Protein AF-A0A0N1LBP4-F1 (afdb_monomer_lite)

Foldseek 3Di:
DDDDDDDDDDDPPDPPPPVPPPPPDDPVLDFDAADPVDQQFDADPVRTFDADSVQATHGDPPHDLVNDDCSHCVPSDPDPDPDPPDDDDDDDDDDDD

pLDDT: mean 78.54, std 17.53, range [40.69, 96.81]

Structure (mmCIF, N/CA/C/O backbone):
data_AF-A0A0N1LBP4-F1
#
_entry.id   AF-A0A0N1LBP4-F1
#
loop_
_atom_site.group_PDB
_atom_site.id
_atom_site.type_symbol
_atom_site.label_atom_id
_atom_site.label_alt_id
_atom_site.label_comp_id
_atom_site.label_asym_id
_atom_site.label_entity_id
_atom_site.label_seq_id
_atom_site.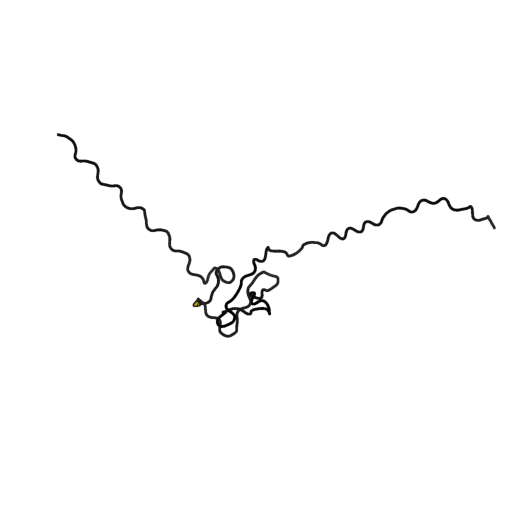pdbx_PDB_ins_code
_atom_site.Cartn_x
_atom_site.Cartn_y
_atom_site.Cartn_z
_atom_site.occupancy
_atom_site.B_iso_or_equiv
_atom_site.auth_seq_id
_atom_site.auth_comp_id
_atom_site.auth_asym_id
_atom_site.auth_atom_id
_atom_site.pdbx_PDB_model_num
ATOM 1 N N . MET A 1 1 ? 6.405 51.545 59.075 1.00 44.19 1 MET A N 1
ATOM 2 C CA . MET A 1 1 ? 5.151 51.644 58.299 1.00 44.19 1 MET A CA 1
ATOM 3 C C . MET A 1 1 ? 5.300 52.768 57.281 1.00 44.19 1 MET A C 1
ATOM 5 O O . MET A 1 1 ? 5.316 53.924 57.680 1.00 44.19 1 MET A O 1
ATOM 9 N N . LYS A 1 2 ? 5.531 52.455 56.000 1.00 40.69 2 LYS A N 1
ATOM 10 C CA . LYS A 1 2 ? 5.586 53.453 54.919 1.00 40.69 2 LYS A CA 1
ATOM 11 C C . LYS A 1 2 ? 4.578 53.041 53.851 1.00 40.69 2 LYS A C 1
ATOM 13 O O . LYS A 1 2 ? 4.516 51.877 53.475 1.00 40.69 2 LYS A O 1
ATOM 18 N N . LYS A 1 3 ? 3.706 53.993 53.543 1.00 45.69 3 LYS A N 1
ATOM 19 C CA . LYS A 1 3 ? 2.378 53.831 52.956 1.00 45.69 3 LYS A CA 1
ATOM 20 C C . LYS A 1 3 ? 2.474 53.437 51.482 1.00 45.69 3 LYS A C 1
ATOM 22 O O . LYS A 1 3 ? 3.323 53.942 50.758 1.00 45.69 3 LYS A O 1
ATOM 27 N N . VAL A 1 4 ? 1.578 52.539 51.086 1.00 57.59 4 VAL A N 1
ATOM 28 C CA . VAL A 1 4 ? 1.371 52.043 49.724 1.00 57.59 4 VAL A CA 1
ATOM 29 C C . VA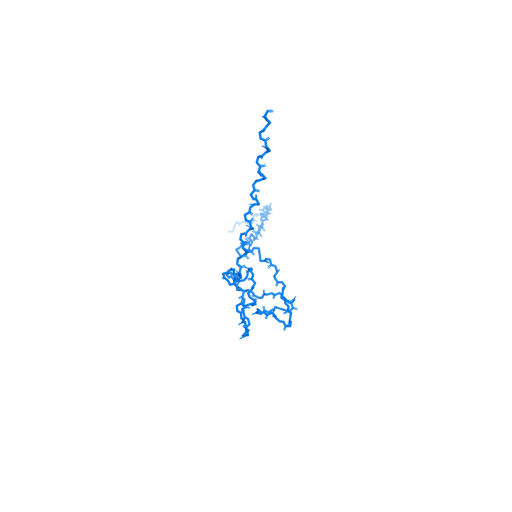L A 1 4 ? 0.959 53.213 48.825 1.00 57.59 4 VAL A C 1
ATOM 31 O O . VAL A 1 4 ? -0.108 53.798 49.020 1.00 57.59 4 VAL A O 1
ATOM 34 N N . THR A 1 5 ? 1.813 53.573 47.865 1.00 51.38 5 THR A N 1
ATOM 35 C CA . THR A 1 5 ? 1.494 54.574 46.840 1.00 51.38 5 THR A CA 1
ATOM 36 C C . THR A 1 5 ? 0.798 53.899 45.665 1.00 51.38 5 THR A C 1
ATOM 38 O O . THR A 1 5 ? 1.146 52.800 45.243 1.00 51.38 5 THR A O 1
ATOM 41 N N . LYS A 1 6 ? -0.240 54.587 45.205 1.00 44.19 6 LYS A N 1
ATOM 42 C CA . LYS A 1 6 ? -1.275 54.182 44.262 1.00 44.19 6 LYS A CA 1
ATOM 43 C C . LYS A 1 6 ? -0.725 53.745 42.903 1.00 44.19 6 LYS A C 1
ATOM 45 O O . LYS A 1 6 ? 0.229 54.313 42.381 1.00 44.19 6 LYS A O 1
ATOM 50 N N . ALA A 1 7 ? -1.428 52.761 4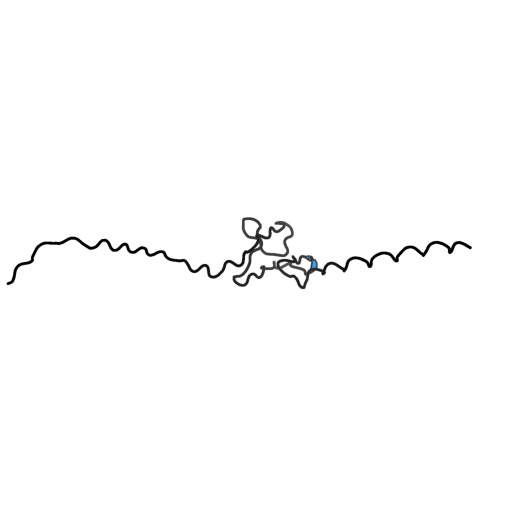2.353 1.00 52.09 7 ALA A N 1
ATOM 51 C CA . ALA A 1 7 ? -1.313 52.205 41.018 1.00 52.09 7 ALA A CA 1
ATOM 52 C C . ALA A 1 7 ? -1.030 53.247 39.921 1.00 52.09 7 ALA A C 1
ATOM 54 O O . ALA A 1 7 ? -1.800 54.183 39.721 1.00 52.09 7 ALA A O 1
ATOM 55 N N . SER A 1 8 ? 0.026 53.003 39.148 1.00 44.94 8 SER A N 1
ATOM 56 C CA . SER A 1 8 ? 0.107 53.397 37.741 1.00 44.94 8 SER A CA 1
ATOM 57 C C . SER A 1 8 ? 0.254 52.130 36.911 1.00 44.94 8 SER A C 1
ATOM 59 O O .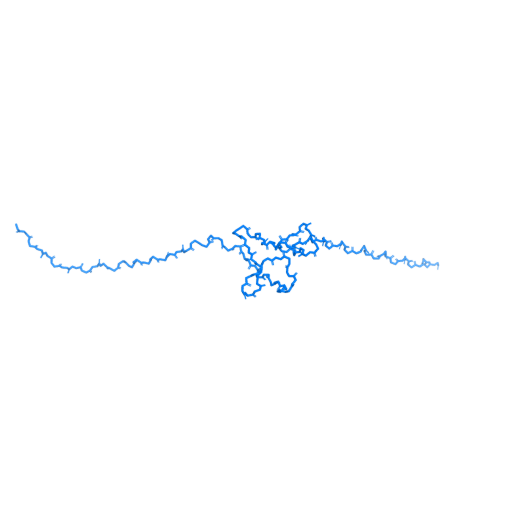 SER A 1 8 ? 1.339 51.623 36.661 1.00 44.94 8 SER A O 1
ATOM 61 N N . LEU A 1 9 ? -0.913 51.558 36.630 1.00 53.66 9 LEU A N 1
ATOM 62 C CA . LEU A 1 9 ? -1.346 51.064 35.329 1.00 53.66 9 LEU A CA 1
ATOM 63 C C . LEU A 1 9 ? -0.279 51.075 34.210 1.00 53.66 9 LEU A C 1
ATOM 65 O O . LEU A 1 9 ? -0.272 52.001 33.414 1.00 53.66 9 LEU A O 1
ATOM 69 N N . VAL A 1 10 ? 0.538 50.025 34.093 1.00 56.28 10 VAL A N 1
ATOM 70 C CA . VAL A 1 10 ? 1.038 49.515 32.799 1.00 56.28 10 VAL A CA 1
ATOM 71 C C . VAL A 1 10 ? 1.339 48.023 32.965 1.00 56.28 10 VAL A C 1
ATOM 73 O O . VAL A 1 10 ? 2.461 47.643 33.262 1.00 56.28 10 VAL A O 1
ATOM 76 N N . LEU A 1 11 ? 0.344 47.152 32.799 1.00 55.66 11 LEU A N 1
ATOM 77 C CA . LEU A 1 11 ? 0.597 45.727 32.551 1.00 55.66 11 LEU A CA 1
ATOM 78 C C . LEU A 1 11 ? -0.335 45.251 31.429 1.00 55.66 11 LEU A C 1
ATOM 80 O O . LEU A 1 11 ? -1.235 44.442 31.616 1.00 55.66 11 LEU A O 1
ATOM 84 N N . ALA A 1 12 ? -0.129 45.828 30.248 1.00 56.66 12 ALA A N 1
ATOM 85 C CA . ALA A 1 12 ? -0.659 45.328 28.987 1.00 56.66 12 ALA A CA 1
ATOM 86 C C . ALA A 1 12 ? 0.525 44.867 28.128 1.00 56.66 12 ALA A C 1
ATOM 88 O O . ALA A 1 12 ? 0.855 45.476 27.117 1.00 56.66 12 ALA A O 1
ATOM 89 N N . SER A 1 13 ? 1.189 43.800 28.569 1.00 60.41 13 SER A N 1
ATOM 90 C CA . SER A 1 13 ? 2.095 43.027 27.721 1.00 60.41 13 SER A CA 1
ATOM 91 C C . SER A 1 13 ? 1.344 41.756 27.363 1.00 60.41 13 SER A C 1
ATOM 93 O O . SER A 1 13 ? 1.271 40.814 28.147 1.00 60.41 13 SER A O 1
ATOM 95 N N . THR A 1 14 ? 0.688 41.786 26.210 1.00 60.25 14 THR A N 1
ATOM 96 C CA . THR A 1 14 ? -0.011 40.652 25.615 1.00 60.25 14 THR A CA 1
ATOM 97 C C . THR A 1 14 ? 0.902 39.429 25.599 1.00 60.25 14 THR A C 1
ATOM 99 O O . THR A 1 14 ? 1.885 39.402 24.856 1.00 60.25 14 THR A O 1
ATOM 102 N N . LEU A 1 15 ? 0.562 38.396 26.376 1.00 59.66 15 LEU A N 1
ATOM 103 C CA . LEU A 1 15 ? 1.006 37.036 26.088 1.00 59.66 15 LEU A CA 1
ATOM 104 C C . LEU A 1 15 ? 0.337 36.618 24.773 1.00 59.66 15 LEU A C 1
ATOM 106 O O . LEU A 1 15 ? -0.683 35.935 24.756 1.00 59.66 15 LEU A O 1
ATOM 110 N N . ALA A 1 16 ? 0.909 37.043 23.649 1.00 58.06 16 ALA A N 1
ATOM 111 C CA . ALA A 1 16 ? 0.721 36.343 22.394 1.00 58.06 16 ALA A CA 1
ATOM 112 C C . ALA A 1 16 ? 1.542 35.053 22.493 1.00 58.06 16 ALA A C 1
ATOM 114 O O . ALA A 1 1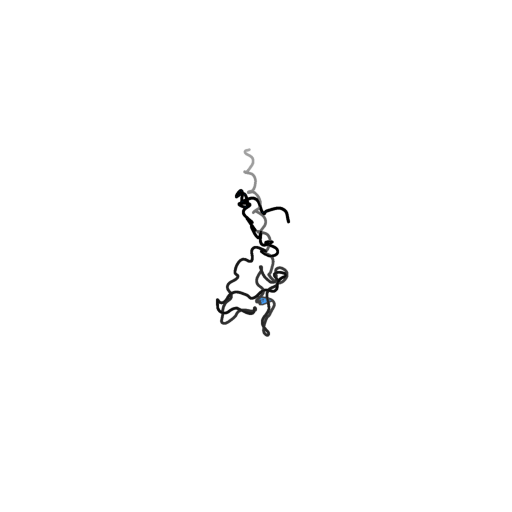6 ? 2.640 34.947 21.955 1.00 58.06 16 ALA A O 1
ATOM 115 N N . VAL A 1 17 ? 1.016 34.066 23.224 1.00 60.50 17 VAL A N 1
ATOM 116 C CA . VAL A 1 17 ? 1.427 32.675 23.031 1.00 60.50 17 VAL A CA 1
ATOM 117 C C . VAL A 1 17 ? 0.810 32.258 21.702 1.00 60.50 17 VAL A C 1
ATOM 119 O O . VAL A 1 17 ? -0.225 31.602 21.644 1.00 60.50 17 VAL A O 1
ATOM 122 N N . ALA A 1 18 ? 1.424 32.694 20.604 1.00 55.16 18 ALA A N 1
ATOM 123 C CA . ALA A 1 18 ? 1.296 31.967 19.361 1.00 55.16 18 ALA A CA 1
ATOM 124 C C . ALA A 1 18 ? 2.043 30.658 19.608 1.00 55.16 18 ALA A C 1
ATOM 126 O O . ALA A 1 18 ? 3.261 30.586 19.459 1.00 55.16 18 ALA A O 1
ATOM 127 N N . ALA A 1 19 ? 1.319 29.641 20.078 1.00 59.06 19 ALA A N 1
ATOM 128 C CA . ALA A 1 19 ? 1.781 28.276 19.968 1.00 59.06 19 ALA A CA 1
ATOM 129 C C . ALA A 1 19 ? 1.920 28.025 18.465 1.00 59.06 19 ALA A C 1
ATOM 131 O O . ALA A 1 19 ? 0.956 27.680 17.782 1.00 59.06 19 ALA A O 1
ATOM 132 N N . THR A 1 20 ? 3.109 28.274 17.921 1.00 60.62 20 THR A N 1
ATOM 133 C CA . THR A 1 20 ? 3.528 27.653 16.679 1.00 60.62 20 THR A CA 1
ATOM 134 C C . THR A 1 20 ? 3.572 26.173 17.003 1.00 60.62 20 THR A C 1
ATOM 136 O O . THR A 1 20 ? 4.570 25.640 17.478 1.00 60.62 20 THR A O 1
ATOM 139 N N . VAL A 1 21 ? 2.427 25.507 16.844 1.00 59.38 21 VAL A N 1
ATOM 140 C CA . VAL A 1 21 ? 2.393 24.057 16.797 1.00 59.38 21 VAL A CA 1
ATOM 141 C C . VAL A 1 21 ? 3.432 23.672 15.758 1.00 59.38 21 VAL A C 1
ATOM 143 O O . VAL A 1 21 ? 3.339 24.038 14.581 1.00 59.38 21 VAL A O 1
ATOM 146 N N . ALA A 1 22 ? 4.498 23.042 16.242 1.00 49.47 22 ALA A N 1
ATOM 147 C CA . ALA A 1 22 ? 5.477 22.392 15.412 1.00 49.47 22 ALA A CA 1
ATOM 148 C C . ALA A 1 22 ? 4.686 21.465 14.491 1.00 49.47 22 ALA A C 1
ATOM 150 O O . ALA A 1 22 ? 4.155 20.451 14.937 1.00 49.47 22 ALA A O 1
ATOM 151 N N . HIS A 1 23 ? 4.569 21.822 13.213 1.00 50.59 23 HIS A N 1
ATOM 152 C CA . HIS A 1 23 ? 4.086 20.904 12.192 1.00 50.59 23 HIS A CA 1
ATOM 153 C C . HIS A 1 23 ? 5.228 19.923 11.897 1.00 50.59 23 HIS A C 1
ATOM 155 O O . HIS A 1 23 ? 5.784 19.881 10.804 1.00 50.59 23 HIS A O 1
ATOM 161 N N . ALA A 1 24 ? 5.639 19.170 12.916 1.00 54.53 24 ALA A N 1
ATOM 162 C CA . ALA A 1 24 ? 6.360 17.934 12.725 1.00 54.53 24 ALA A CA 1
ATOM 163 C C . ALA A 1 24 ? 5.306 16.912 12.288 1.00 54.53 24 ALA A C 1
ATOM 165 O O . ALA A 1 24 ? 4.337 16.681 13.001 1.00 54.53 24 ALA A O 1
ATOM 166 N N . GLN A 1 25 ? 5.510 16.314 11.113 1.00 48.81 25 GLN A N 1
ATOM 167 C CA . GLN A 1 25 ? 4.681 15.256 10.520 1.00 48.81 25 GLN A CA 1
ATOM 168 C C . GLN A 1 25 ? 3.406 15.729 9.800 1.00 48.81 25 GLN A C 1
ATOM 170 O O . GLN A 1 25 ? 2.285 15.334 10.098 1.00 48.81 25 GLN A O 1
ATOM 175 N N . SER A 1 26 ? 3.581 16.490 8.725 1.00 47.97 26 SER A N 1
ATOM 176 C CA . SER A 1 26 ? 2.747 16.249 7.545 1.00 47.97 26 SER A CA 1
ATOM 177 C C . SER A 1 26 ? 3.660 16.015 6.358 1.00 47.97 26 SER A C 1
ATOM 179 O O . SER A 1 26 ? 3.916 16.900 5.546 1.00 47.97 26 SER A O 1
ATOM 181 N N . THR A 1 27 ? 4.136 14.772 6.233 1.00 55.94 27 THR A N 1
ATOM 182 C CA . THR A 1 27 ? 4.246 14.225 4.882 1.00 55.94 27 THR A CA 1
ATOM 183 C C . THR A 1 27 ? 2.868 14.447 4.266 1.00 55.94 27 THR A C 1
ATOM 185 O O . THR A 1 27 ? 1.860 14.145 4.901 1.00 55.94 27 THR A O 1
ATOM 188 N N . SER A 1 28 ? 2.793 15.107 3.112 1.00 55.88 28 SER A N 1
ATOM 189 C CA . SER A 1 28 ? 1.525 15.313 2.411 1.00 55.88 28 SER A CA 1
ATOM 190 C C . SER A 1 28 ? 0.957 13.939 2.052 1.00 55.88 28 SER A C 1
ATOM 192 O O . SER A 1 28 ? 1.233 13.395 0.986 1.00 55.88 28 SER A O 1
ATOM 194 N N . GLN A 1 29 ? 0.235 13.323 2.988 1.00 62.94 29 GLN A N 1
ATOM 195 C CA . GLN A 1 29 ? -0.323 11.993 2.842 1.00 62.94 29 GLN A CA 1
ATOM 196 C C . GLN A 1 29 ? -1.533 12.129 1.934 1.00 62.94 29 GLN A C 1
ATOM 198 O O . GLN A 1 29 ? -2.656 12.358 2.381 1.00 62.94 29 GLN A O 1
ATOM 203 N N . LYS A 1 30 ? -1.294 12.001 0.626 1.00 75.38 30 LYS A N 1
ATOM 204 C CA . LYS A 1 30 ? -2.363 11.836 -0.355 1.00 75.38 30 LYS A CA 1
ATOM 205 C C . LYS A 1 30 ? -3.288 10.730 0.149 1.00 75.38 30 LYS A C 1
ATOM 207 O O . LYS A 1 30 ? -2.833 9.628 0.460 1.00 75.38 30 LYS A O 1
ATOM 212 N N . ASN A 1 31 ? -4.575 11.022 0.279 1.00 87.50 31 ASN A N 1
ATOM 213 C CA . ASN A 1 31 ? -5.549 10.008 0.652 1.00 87.50 31 ASN A CA 1
ATOM 214 C C . ASN A 1 31 ? -5.585 8.945 -0.465 1.00 87.50 31 ASN A C 1
ATOM 216 O O . ASN A 1 31 ? -5.785 9.289 -1.631 1.00 87.50 31 ASN A O 1
ATOM 220 N N . ILE A 1 32 ? -5.293 7.685 -0.131 1.00 91.44 32 ILE A N 1
ATOM 221 C CA . ILE A 1 32 ? -5.437 6.564 -1.067 1.00 91.44 32 ILE A CA 1
ATOM 222 C C . ILE A 1 32 ? -6.760 5.901 -0.729 1.00 91.44 32 ILE A C 1
ATOM 224 O O . ILE A 1 32 ? -6.900 5.309 0.342 1.00 91.44 32 ILE A O 1
ATOM 228 N N . GLN A 1 33 ? -7.713 5.997 -1.647 1.00 93.50 33 GLN A N 1
ATOM 229 C CA . GLN A 1 33 ? -8.971 5.282 -1.535 1.00 93.50 33 GLN A CA 1
ATOM 230 C C . GLN A 1 33 ? -8.758 3.817 -1.933 1.00 93.50 33 GLN A C 1
ATOM 232 O O . GLN A 1 33 ? -8.230 3.543 -3.010 1.00 93.50 33 GLN A O 1
ATOM 237 N N . GLY A 1 34 ? -9.165 2.883 -1.076 1.00 89.75 34 GLY A N 1
ATOM 238 C CA . GLY A 1 34 ? -9.177 1.456 -1.397 1.00 89.75 34 GLY A CA 1
ATOM 239 C C . GLY A 1 34 ? -10.550 0.965 -1.858 1.00 89.75 34 GLY A C 1
ATOM 240 O O . GLY A 1 34 ? -11.573 1.595 -1.585 1.00 89.75 34 GLY A O 1
ATOM 241 N N . ASP A 1 35 ? -10.580 -0.192 -2.526 1.00 89.81 35 ASP A N 1
ATOM 242 C CA . ASP A 1 35 ? -11.822 -0.936 -2.775 1.00 89.81 35 ASP A CA 1
ATOM 243 C C . ASP A 1 35 ? -12.260 -1.628 -1.469 1.00 89.81 35 ASP A C 1
ATOM 245 O O . ASP A 1 35 ? -11.575 -2.548 -1.015 1.00 89.81 35 ASP A O 1
ATOM 249 N N . PRO A 1 36 ? -13.400 -1.262 -0.860 1.00 87.06 36 PRO A N 1
ATOM 250 C CA . PRO A 1 36 ? -13.839 -1.848 0.406 1.00 87.06 36 PRO A CA 1
ATOM 251 C C . PRO A 1 36 ? -14.114 -3.356 0.337 1.00 87.06 36 PRO A C 1
ATOM 253 O O . PRO A 1 36 ? -14.173 -4.005 1.377 1.00 87.06 36 PRO A O 1
ATOM 256 N N . LYS A 1 37 ? -14.279 -3.936 -0.859 1.00 88.00 37 LYS A N 1
ATOM 257 C CA . LYS A 1 37 ? -14.519 -5.376 -1.035 1.00 88.00 37 LYS A CA 1
ATOM 258 C C . LYS A 1 37 ? -13.255 -6.174 -1.337 1.00 88.00 37 LYS A C 1
ATOM 260 O O . LYS A 1 37 ? -13.287 -7.396 -1.221 1.00 88.00 37 LYS A O 1
ATOM 265 N N . ARG A 1 38 ? -12.188 -5.522 -1.805 1.00 88.38 38 ARG A N 1
ATOM 266 C CA . ARG A 1 38 ? -11.009 -6.206 -2.370 1.00 88.38 38 ARG A CA 1
ATOM 267 C C . ARG A 1 38 ? -9.679 -5.541 -2.029 1.00 88.38 38 ARG A C 1
ATOM 269 O O . ARG A 1 38 ? -8.671 -5.871 -2.643 1.00 88.38 38 ARG A O 1
ATOM 276 N N . SER A 1 39 ? -9.653 -4.581 -1.112 1.00 92.94 39 SER A N 1
ATOM 277 C CA . SER A 1 39 ? -8.422 -3.877 -0.766 1.00 92.94 39 SER A CA 1
ATOM 278 C C . SER A 1 39 ? -7.396 -4.832 -0.163 1.00 92.94 39 SER A C 1
ATOM 280 O O . SER A 1 39 ? -7.662 -5.510 0.823 1.00 92.94 39 SER A O 1
ATOM 282 N N . GLY A 1 40 ? -6.178 -4.824 -0.708 1.00 95.88 40 GLY A N 1
ATOM 283 C CA . GLY A 1 40 ? -5.040 -5.523 -0.106 1.00 95.88 40 GLY A CA 1
ATOM 284 C C . GLY A 1 40 ? -4.579 -4.881 1.201 1.00 95.88 40 GLY A C 1
ATOM 285 O O . GLY A 1 40 ? -3.802 -5.488 1.932 1.00 95.88 40 GLY A O 1
ATOM 286 N N . TYR A 1 41 ? -5.082 -3.690 1.520 1.00 96.81 41 TYR A N 1
ATOM 287 C CA . TYR A 1 41 ? -4.705 -2.878 2.669 1.00 96.81 41 TYR A CA 1
ATOM 288 C C . TYR A 1 41 ? -5.879 -2.660 3.618 1.00 96.81 41 TYR A C 1
ATOM 290 O O . TYR A 1 41 ? -7.044 -2.682 3.213 1.00 96.81 41 TYR A O 1
ATOM 298 N N . VAL A 1 42 ? -5.558 -2.409 4.883 1.00 96.44 42 VAL A N 1
ATOM 299 C CA . VAL A 1 42 ? -6.525 -2.019 5.907 1.00 96.44 42 VAL A CA 1
ATOM 300 C C . VAL A 1 42 ? -7.091 -0.650 5.555 1.00 96.44 42 VAL A C 1
ATOM 302 O O . VAL A 1 42 ? -6.339 0.278 5.249 1.00 96.44 42 VAL A O 1
ATOM 305 N N . LEU A 1 43 ? -8.415 -0.530 5.613 1.00 95.88 43 LEU A N 1
ATOM 306 C CA . LEU A 1 43 ? -9.124 0.715 5.349 1.00 95.88 43 LEU A CA 1
ATOM 307 C C . LEU A 1 43 ? -9.725 1.282 6.636 1.00 95.88 43 LEU A C 1
ATOM 309 O O . LEU A 1 43 ? -10.184 0.528 7.495 1.00 95.88 43 LEU A O 1
ATOM 313 N N . ASP A 1 44 ? -9.740 2.607 6.756 1.00 94.44 44 ASP A N 1
ATOM 314 C CA . ASP A 1 44 ? -10.513 3.303 7.782 1.00 94.44 44 ASP A CA 1
ATOM 315 C C . ASP A 1 44 ? -12.012 3.351 7.416 1.00 94.44 44 ASP A C 1
ATOM 317 O O . ASP A 1 44 ? -12.448 2.870 6.368 1.00 94.44 44 ASP A O 1
ATOM 321 N N . GLN A 1 45 ? -12.827 3.970 8.274 1.00 95.12 45 GLN A N 1
ATOM 322 C CA . GLN A 1 45 ? -14.274 4.102 8.048 1.00 95.12 45 GLN A CA 1
ATOM 323 C C . GLN A 1 45 ? -14.643 4.935 6.806 1.00 95.12 45 GLN A C 1
ATOM 325 O O . GLN A 1 45 ? -15.782 4.883 6.350 1.00 95.12 45 GLN A O 1
ATOM 330 N N . ARG A 1 46 ? -13.699 5.697 6.247 1.00 94.19 46 ARG A N 1
ATOM 331 C CA . ARG A 1 46 ? -13.864 6.474 5.011 1.00 94.19 46 ARG A CA 1
ATOM 332 C C . ARG A 1 46 ? -13.420 5.676 3.780 1.00 94.19 46 ARG A C 1
ATOM 334 O O . ARG A 1 46 ? -13.533 6.162 2.658 1.00 94.19 46 ARG A O 1
ATOM 341 N N . GLY A 1 47 ? -12.923 4.453 3.972 1.00 94.25 47 GLY A N 1
ATOM 342 C CA . GLY A 1 47 ? -12.349 3.616 2.923 1.00 94.25 47 GLY A CA 1
ATOM 343 C C . GLY A 1 47 ? -10.930 4.034 2.518 1.00 94.25 47 GLY A C 1
ATOM 344 O O . GLY A 1 47 ? -10.449 3.631 1.459 1.00 94.25 47 GLY A O 1
ATOM 345 N N . THR A 1 48 ? -10.256 4.844 3.335 1.00 95.44 48 THR A N 1
ATOM 346 C CA . THR A 1 48 ? -8.877 5.276 3.101 1.00 95.44 48 THR A CA 1
ATOM 347 C C . THR A 1 48 ? -7.895 4.247 3.644 1.00 95.44 48 THR A C 1
ATOM 349 O O . THR A 1 48 ? -8.075 3.751 4.753 1.00 95.44 48 THR A O 1
ATOM 352 N N . VAL A 1 49 ? -6.814 3.978 2.910 1.00 95.69 49 VAL A N 1
ATOM 353 C CA . VAL A 1 49 ? -5.717 3.120 3.379 1.00 95.69 49 VAL A CA 1
ATOM 354 C C . VAL A 1 49 ? -5.096 3.676 4.662 1.00 95.69 49 VAL A C 1
ATOM 356 O O . VAL A 1 49 ? -4.595 4.804 4.693 1.00 95.69 49 VAL A O 1
ATOM 359 N N . VAL A 1 50 ? -5.103 2.860 5.715 1.00 95.19 50 VAL A N 1
ATOM 360 C CA . VAL A 1 50 ? -4.470 3.177 6.998 1.00 95.19 50 VAL A CA 1
ATOM 361 C C . VAL A 1 50 ? -2.953 3.142 6.834 1.00 95.19 50 VAL A C 1
ATOM 363 O O . VAL A 1 50 ? -2.406 2.241 6.192 1.00 95.19 50 VAL A O 1
ATOM 366 N N . ARG A 1 51 ? -2.259 4.107 7.446 1.00 93.06 51 ARG A N 1
ATOM 367 C CA . ARG A 1 51 ? -0.796 4.214 7.419 1.00 93.06 51 ARG A CA 1
ATOM 368 C C . ARG A 1 51 ? -0.196 4.328 8.809 1.00 93.06 51 ARG A C 1
ATOM 370 O O . ARG A 1 51 ? -0.875 4.748 9.743 1.00 93.06 51 ARG A O 1
ATOM 377 N N . ASP A 1 52 ? 1.069 3.958 8.938 1.00 89.38 52 ASP A N 1
ATOM 378 C CA . ASP A 1 52 ? 1.868 4.235 10.129 1.00 89.38 52 ASP A CA 1
ATOM 379 C C . ASP A 1 52 ? 2.459 5.670 10.107 1.00 89.38 52 ASP A C 1
ATOM 381 O O . ASP A 1 52 ? 2.350 6.381 9.098 1.00 89.38 52 ASP A O 1
ATOM 385 N N . PRO A 1 53 ? 3.091 6.133 11.206 1.00 87.75 53 PRO A N 1
ATOM 386 C CA . PRO A 1 53 ? 3.724 7.456 11.264 1.00 87.75 53 PRO A CA 1
ATOM 387 C C . PRO A 1 53 ? 4.921 7.646 10.320 1.00 87.75 53 PRO A C 1
ATOM 389 O O . PRO A 1 53 ? 5.344 8.780 10.096 1.00 87.75 53 PRO A O 1
ATOM 392 N N . PHE A 1 54 ? 5.472 6.562 9.770 1.00 87.75 54 PHE A N 1
ATOM 393 C CA . PHE A 1 54 ? 6.557 6.589 8.788 1.00 87.75 54 PHE A CA 1
ATOM 394 C C . PHE A 1 54 ? 6.029 6.670 7.346 1.00 87.75 54 PHE A C 1
ATOM 396 O O . PHE A 1 54 ? 6.804 6.878 6.417 1.00 87.75 54 PHE A O 1
ATOM 403 N N . GLY A 1 55 ? 4.708 6.578 7.156 1.00 85.50 55 GLY A N 1
ATOM 404 C CA . GLY A 1 55 ? 4.043 6.658 5.859 1.00 85.50 55 GLY A CA 1
ATOM 405 C C . GLY A 1 55 ? 3.840 5.310 5.167 1.00 85.50 55 GLY A C 1
ATOM 406 O O . GLY A 1 55 ? 3.393 5.306 4.021 1.00 85.50 55 GLY A O 1
ATOM 407 N N . LEU A 1 56 ? 4.114 4.186 5.835 1.00 90.50 56 LEU A N 1
ATOM 408 C CA . LEU A 1 56 ? 3.895 2.847 5.285 1.00 90.50 56 LEU A CA 1
ATOM 409 C C . LEU A 1 56 ? 2.420 2.451 5.391 1.00 90.50 56 LEU A C 1
ATOM 411 O O . LEU A 1 56 ? 1.758 2.741 6.387 1.00 90.50 56 LEU A O 1
ATOM 415 N N . CYS A 1 57 ? 1.896 1.777 4.366 1.00 95.12 57 CYS A N 1
ATOM 416 C CA . CYS A 1 57 ? 0.509 1.318 4.332 1.00 95.12 57 CYS A CA 1
ATOM 417 C C . CYS A 1 57 ? 0.337 -0.025 5.048 1.00 95.12 57 CYS A C 1
ATOM 419 O O . CYS A 1 57 ? 1.063 -0.984 4.783 1.00 95.12 57 CYS A O 1
ATOM 421 N N . TRP A 1 58 ? -0.688 -0.134 5.892 1.00 95.69 58 TRP A N 1
ATOM 422 C CA . TRP A 1 58 ? -1.001 -1.384 6.579 1.00 95.69 58 TRP A CA 1
ATOM 423 C C . TRP A 1 58 ? -1.654 -2.378 5.625 1.00 95.69 58 TRP A C 1
ATOM 425 O O . TRP A 1 58 ? -2.759 -2.154 5.133 1.00 95.69 58 TRP A O 1
ATOM 435 N N . ARG A 1 59 ? -0.983 -3.500 5.373 1.00 96.31 59 ARG A N 1
ATOM 436 C CA . ARG A 1 59 ? -1.520 -4.604 4.571 1.00 96.31 59 ARG A CA 1
ATOM 437 C C . ARG A 1 59 ? -2.547 -5.411 5.373 1.00 96.31 59 ARG A C 1
ATOM 439 O O . ARG A 1 59 ? -2.443 -5.548 6.588 1.00 96.31 59 ARG A O 1
ATOM 446 N N . SER A 1 60 ? -3.548 -5.943 4.684 1.00 94.75 60 SER A N 1
ATOM 447 C CA . SER A 1 60 ? -4.524 -6.883 5.244 1.00 94.75 60 SER A CA 1
ATOM 448 C C . SER A 1 60 ? -3.925 -8.291 5.385 1.00 94.75 60 SER A C 1
ATOM 450 O O . SER A 1 60 ? -2.904 -8.607 4.774 1.00 94.75 60 SER A O 1
ATOM 452 N N . GLY A 1 61 ? -4.588 -9.172 6.143 1.00 94.88 61 GLY A N 1
ATOM 453 C CA . GLY A 1 61 ? -4.132 -10.557 6.339 1.00 94.88 61 GLY A CA 1
ATOM 454 C C . GLY A 1 61 ? -4.166 -11.446 5.086 1.00 94.88 61 GLY A C 1
ATOM 455 O O . GLY A 1 61 ? -3.582 -12.522 5.099 1.00 94.88 61 GLY A O 1
ATOM 456 N N . TYR A 1 62 ? -4.826 -11.012 4.009 1.00 94.38 62 TYR A N 1
ATOM 457 C CA . TYR A 1 62 ? -4.926 -11.735 2.733 1.00 94.38 62 TYR A CA 1
ATOM 458 C C . TYR A 1 62 ? -4.201 -11.017 1.586 1.00 94.38 62 TYR A C 1
ATOM 460 O O . TYR A 1 62 ? -4.409 -11.337 0.415 1.00 94.38 62 TYR A O 1
ATOM 468 N N . PHE A 1 63 ? -3.366 -10.027 1.909 1.00 95.88 63 PHE A N 1
ATOM 469 C CA . PHE A 1 63 ? -2.580 -9.299 0.925 1.00 95.88 63 PHE A CA 1
ATOM 470 C C . PHE A 1 63 ? -1.765 -10.244 0.027 1.00 95.88 63 PHE A C 1
ATOM 472 O O . PHE A 1 63 ? -1.117 -11.177 0.503 1.00 95.88 63 PHE A O 1
ATOM 479 N N . THR A 1 64 ? -1.719 -9.929 -1.269 1.00 93.94 64 THR A N 1
ATOM 480 C CA . THR A 1 64 ? -0.790 -10.540 -2.229 1.00 93.94 64 THR A CA 1
ATOM 481 C C . THR A 1 64 ? -0.041 -9.452 -3.005 1.00 93.94 64 THR A C 1
ATOM 483 O O . THR A 1 64 ? -0.583 -8.358 -3.174 1.00 93.94 64 THR A O 1
ATOM 486 N N . PRO A 1 65 ? 1.170 -9.720 -3.539 1.00 92.56 65 PRO A N 1
ATOM 487 C CA . PRO A 1 65 ? 1.923 -8.732 -4.320 1.00 92.56 65 PRO A CA 1
ATOM 488 C C . PRO A 1 65 ? 1.160 -8.167 -5.525 1.00 92.56 65 PRO A C 1
ATOM 490 O O . PRO A 1 65 ? 1.363 -7.018 -5.894 1.00 92.56 65 PRO A O 1
ATOM 493 N N . ALA A 1 66 ? 0.230 -8.935 -6.101 1.00 90.69 66 ALA A N 1
ATOM 494 C CA . ALA A 1 66 ? -0.625 -8.478 -7.198 1.00 90.69 66 ALA A CA 1
ATOM 495 C C . ALA A 1 66 ? -1.603 -7.354 -6.794 1.00 90.69 66 ALA A C 1
ATOM 497 O O . ALA A 1 66 ? -2.163 -6.688 -7.659 1.00 90.69 66 ALA A O 1
ATOM 498 N N . MET A 1 67 ? -1.816 -7.143 -5.492 1.00 92.25 67 MET A N 1
ATOM 499 C CA . MET A 1 67 ? -2.667 -6.089 -4.932 1.00 92.25 67 MET A CA 1
ATOM 500 C C . MET A 1 67 ? -1.867 -4.849 -4.511 1.00 92.25 67 MET A C 1
ATOM 502 O O . MET A 1 67 ? -2.437 -3.936 -3.911 1.00 92.25 67 MET A O 1
ATOM 506 N N . ALA A 1 68 ? -0.555 -4.831 -4.767 1.00 92.56 68 ALA A N 1
ATOM 507 C CA . ALA A 1 68 ? 0.313 -3.725 -4.404 1.00 92.56 68 ALA A CA 1
ATOM 508 C C . ALA A 1 68 ? -0.125 -2.420 -5.083 1.00 92.56 68 ALA A C 1
ATOM 510 O O . ALA A 1 68 ? -0.391 -2.378 -6.286 1.00 92.56 68 ALA A O 1
ATOM 511 N N . LEU A 1 69 ? -0.165 -1.342 -4.304 1.00 90.50 69 LEU A N 1
ATOM 512 C CA . LEU A 1 69 ? -0.381 0.013 -4.807 1.00 90.50 69 LEU A CA 1
ATOM 513 C C . LEU A 1 69 ? 0.961 0.725 -4.922 1.00 90.50 69 LEU A C 1
ATOM 515 O O . LEU A 1 69 ? 1.806 0.589 -4.040 1.00 90.50 69 LEU A O 1
ATOM 519 N N . ALA A 1 70 ? 1.154 1.516 -5.978 1.00 89.38 70 ALA A N 1
ATOM 520 C CA . ALA A 1 70 ? 2.438 2.168 -6.245 1.00 89.38 70 ALA A CA 1
ATOM 521 C C . ALA A 1 70 ? 2.840 3.122 -5.112 1.00 89.38 70 ALA A C 1
ATOM 523 O O . ALA A 1 70 ? 4.017 3.264 -4.799 1.00 89.38 70 ALA A O 1
ATOM 524 N N . GLU A 1 71 ? 1.854 3.745 -4.468 1.00 88.50 71 GLU A N 1
ATOM 525 C CA . GLU A 1 71 ? 2.060 4.629 -3.326 1.00 88.50 71 GLU A CA 1
ATOM 526 C C . GLU A 1 71 ? 2.347 3.897 -2.004 1.00 88.50 71 GLU A C 1
ATOM 528 O O . GLU A 1 71 ? 2.775 4.540 -1.050 1.00 88.50 71 GLU A O 1
ATOM 533 N N . CYS A 1 72 ? 2.090 2.590 -1.925 1.00 92.00 72 CYS A N 1
ATOM 534 C CA . CYS A 1 72 ? 2.265 1.790 -0.712 1.00 92.00 72 CYS A CA 1
ATOM 535 C C . CYS A 1 72 ? 3.450 0.822 -0.806 1.00 92.00 72 CYS A C 1
ATOM 537 O O . CYS A 1 72 ? 4.139 0.610 0.184 1.00 92.00 72 CYS A O 1
ATOM 539 N N . ASP A 1 73 ? 3.675 0.244 -1.986 1.00 91.88 73 ASP A N 1
ATOM 540 C CA . ASP A 1 73 ? 4.645 -0.814 -2.258 1.00 91.88 73 ASP A CA 1
ATOM 541 C C . ASP A 1 73 ? 5.276 -0.618 -3.654 1.00 91.88 73 ASP A C 1
ATOM 543 O O . ASP A 1 73 ? 5.047 -1.419 -4.568 1.00 91.88 73 ASP A O 1
ATOM 547 N N . PRO A 1 74 ? 6.063 0.456 -3.859 1.00 88.62 74 PRO A N 1
ATOM 548 C CA . PRO A 1 74 ? 6.581 0.840 -5.176 1.00 88.62 74 PRO A CA 1
ATOM 549 C C . PRO A 1 74 ? 7.484 -0.221 -5.818 1.00 88.62 74 PRO A C 1
ATOM 551 O O . PRO A 1 74 ? 7.589 -0.273 -7.042 1.00 88.62 74 PRO A O 1
ATOM 554 N N . ASP A 1 75 ? 8.112 -1.078 -5.013 1.00 88.38 75 ASP A N 1
ATOM 555 C CA . ASP A 1 75 ? 8.968 -2.164 -5.496 1.00 88.38 75 ASP A CA 1
ATOM 556 C C . ASP A 1 75 ? 8.180 -3.399 -5.953 1.00 88.38 75 ASP A C 1
ATOM 558 O O . ASP A 1 75 ? 8.721 -4.246 -6.662 1.00 88.38 75 ASP A O 1
ATOM 562 N N . LEU A 1 76 ? 6.903 -3.506 -5.571 1.00 89.56 76 LEU A N 1
ATOM 563 C CA . LEU A 1 76 ? 6.031 -4.621 -5.951 1.00 89.56 76 LEU A CA 1
ATOM 564 C C . LEU A 1 76 ? 5.160 -4.308 -7.169 1.00 89.56 76 LEU A C 1
ATOM 566 O O . LEU A 1 76 ? 4.621 -5.227 -7.786 1.00 89.56 76 LEU A O 1
ATOM 570 N N . VAL A 1 77 ? 5.023 -3.032 -7.532 1.00 84.81 77 VAL A N 1
ATOM 571 C CA . VAL A 1 77 ? 4.281 -2.639 -8.730 1.00 84.81 77 VAL A CA 1
ATOM 572 C C . VAL A 1 77 ? 5.204 -2.724 -9.946 1.00 84.81 77 VAL A C 1
ATOM 574 O O . VAL A 1 77 ? 6.266 -2.095 -9.946 1.00 84.81 77 VAL A O 1
ATOM 577 N N . PRO A 1 78 ? 4.822 -3.465 -11.008 1.00 77.81 78 PRO A N 1
ATOM 578 C CA . PRO A 1 78 ? 5.601 -3.519 -12.234 1.00 77.81 78 PRO A CA 1
ATOM 579 C C . PRO A 1 78 ? 5.895 -2.109 -12.744 1.00 77.81 78 PRO A C 1
ATOM 581 O O . PRO A 1 78 ? 4.985 -1.326 -13.031 1.00 77.81 78 PRO A O 1
ATOM 584 N N . ARG A 1 79 ? 7.183 -1.776 -12.859 1.00 67.19 79 ARG A N 1
ATOM 585 C CA . ARG A 1 79 ? 7.597 -0.503 -13.448 1.00 67.19 79 ARG A CA 1
ATOM 586 C C . ARG A 1 79 ? 7.098 -0.466 -14.888 1.00 67.19 79 ARG A C 1
ATOM 588 O O . ARG A 1 79 ? 7.231 -1.445 -15.622 1.00 67.19 79 ARG A O 1
ATOM 595 N N . LYS A 1 80 ? 6.522 0.669 -15.292 1.00 69.62 80 LYS A N 1
ATOM 596 C CA . LYS A 1 80 ? 6.084 0.883 -16.675 1.00 69.62 80 LYS A CA 1
ATOM 597 C C . LYS A 1 80 ? 7.262 0.591 -17.607 1.00 69.62 80 LYS A C 1
ATOM 599 O O . LYS A 1 80 ? 8.329 1.181 -17.438 1.00 69.62 80 LYS A O 1
ATOM 604 N N . ALA A 1 81 ? 7.066 -0.321 -18.559 1.00 72.12 81 ALA A N 1
ATOM 605 C CA . ALA A 1 81 ? 8.082 -0.619 -19.558 1.00 72.12 81 ALA A CA 1
ATOM 606 C C . ALA A 1 81 ? 8.466 0.672 -20.309 1.00 72.12 81 ALA A C 1
ATOM 608 O O . ALA A 1 81 ? 7.592 1.526 -20.526 1.00 72.12 81 ALA A O 1
ATOM 609 N N . PRO A 1 82 ? 9.742 0.836 -20.704 1.00 74.44 82 PRO A N 1
ATOM 610 C CA . PRO A 1 82 ? 10.138 1.929 -21.579 1.00 74.44 82 PRO A CA 1
ATOM 611 C C . PRO A 1 82 ? 9.235 1.963 -22.821 1.00 74.44 82 PRO A C 1
ATOM 613 O O . PRO A 1 82 ? 8.853 0.896 -23.315 1.00 74.44 82 PRO A O 1
ATOM 616 N N . PRO A 1 83 ? 8.867 3.153 -23.332 1.00 81.38 83 PRO A N 1
ATOM 617 C CA . PRO A 1 83 ? 8.174 3.235 -24.610 1.00 81.38 83 PRO A CA 1
ATOM 618 C C . PRO A 1 83 ? 9.005 2.522 -25.692 1.00 81.38 83 PRO A C 1
ATOM 620 O O . PRO A 1 83 ? 10.239 2.547 -25.618 1.00 81.38 83 PRO A O 1
ATOM 623 N N . PRO A 1 84 ? 8.355 1.871 -26.675 1.00 85.25 84 PRO A N 1
ATOM 624 C CA . PRO A 1 84 ? 9.074 1.210 -27.754 1.00 85.25 84 PRO A CA 1
ATOM 625 C C . PRO A 1 84 ? 9.994 2.216 -28.463 1.00 85.25 84 PRO A C 1
ATOM 627 O O . PRO A 1 84 ? 9.643 3.400 -28.548 1.00 85.25 84 PRO A O 1
ATOM 630 N N . PRO A 1 85 ? 11.169 1.775 -28.951 1.00 89.06 85 PRO A N 1
ATOM 631 C CA . PRO A 1 85 ? 12.069 2.651 -29.685 1.00 89.06 85 PRO A CA 1
ATOM 632 C C . PRO A 1 85 ? 11.329 3.297 -30.866 1.00 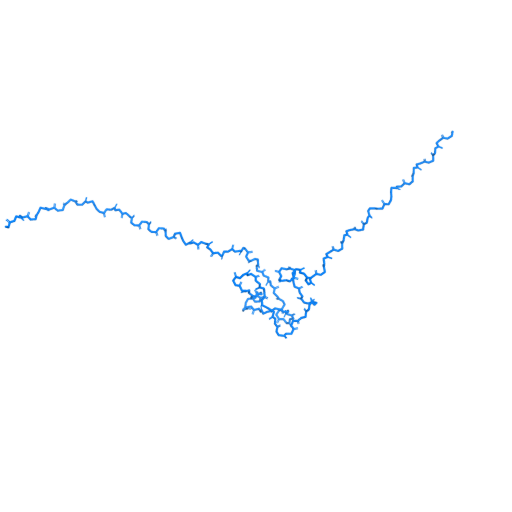89.06 85 PRO A C 1
ATOM 634 O O . PRO A 1 85 ? 10.448 2.658 -31.456 1.00 89.06 85 PRO A O 1
ATOM 637 N N . PRO A 1 86 ? 11.652 4.559 -31.206 1.00 89.81 86 PRO A N 1
ATOM 638 C CA . PRO A 1 86 ? 11.040 5.223 -32.346 1.00 89.81 86 PRO A CA 1
ATOM 639 C C . PRO A 1 86 ? 11.246 4.383 -33.617 1.00 89.81 86 PRO A C 1
ATOM 641 O O . PRO A 1 86 ? 12.288 3.731 -33.753 1.00 89.81 86 PRO A O 1
ATOM 644 N N . PRO A 1 87 ? 10.267 4.374 -34.540 1.00 91.38 87 PRO A N 1
ATOM 645 C CA . PRO A 1 87 ? 10.411 3.652 -35.795 1.00 91.38 87 PRO A CA 1
ATOM 646 C C . PRO A 1 87 ? 11.653 4.150 -36.551 1.00 91.38 87 PRO A C 1
ATOM 648 O O . PRO A 1 87 ? 11.992 5.336 -36.451 1.00 91.38 87 PRO A O 1
ATOM 651 N N . PRO A 1 88 ? 12.344 3.268 -37.295 1.00 91.75 88 PRO A N 1
ATOM 652 C CA . PRO A 1 88 ? 13.501 3.667 -38.083 1.00 91.75 88 PRO A CA 1
ATOM 653 C C . PRO A 1 88 ? 13.115 4.781 -39.068 1.00 91.75 88 PRO A C 1
ATOM 655 O O . PRO A 1 88 ? 11.979 4.795 -39.560 1.00 91.75 88 PRO A O 1
ATOM 658 N N . PRO A 1 89 ? 14.034 5.721 -39.359 1.00 91.75 89 PRO A N 1
ATOM 659 C CA . PRO A 1 89 ? 13.770 6.771 -40.330 1.00 91.75 89 PRO A CA 1
ATOM 660 C C . PRO A 1 89 ? 13.415 6.153 -41.691 1.00 91.75 89 PRO A C 1
ATOM 662 O O . PRO A 1 89 ? 13.944 5.090 -42.038 1.00 91.75 89 PRO A O 1
ATOM 665 N N . PRO A 1 90 ? 12.525 6.798 -42.467 1.00 91.19 90 PRO A N 1
ATOM 666 C CA . PRO A 1 90 ? 12.210 6.332 -43.807 1.00 91.19 90 PRO A CA 1
ATOM 667 C C . PRO A 1 90 ? 13.489 6.278 -44.659 1.00 91.19 90 PRO A C 1
ATOM 669 O O . PRO A 1 90 ? 14.393 7.097 -44.458 1.00 91.19 90 PRO A O 1
ATOM 672 N N . PRO A 1 91 ? 13.586 5.321 -45.598 1.00 92.06 91 PRO A N 1
ATOM 673 C CA . PRO A 1 91 ? 14.744 5.218 -46.474 1.00 92.06 91 PRO A CA 1
ATOM 674 C C . PRO A 1 91 ? 14.934 6.519 -47.270 1.00 92.06 91 PRO A C 1
ATOM 676 O O . PRO A 1 91 ? 13.946 7.188 -47.594 1.00 92.06 91 PRO A O 1
ATOM 679 N N . PRO A 1 92 ? 16.188 6.890 -47.591 1.00 90.50 92 PRO A N 1
ATOM 680 C CA . PRO A 1 92 ? 16.451 8.070 -48.399 1.00 90.50 92 PRO A CA 1
ATOM 681 C C . PRO A 1 92 ? 15.763 7.937 -49.766 1.00 90.50 92 PRO A C 1
ATOM 683 O O . PRO A 1 92 ? 15.668 6.824 -50.298 1.00 90.50 92 PRO A O 1
ATOM 686 N N . PRO A 1 93 ? 15.279 9.050 -50.346 1.00 89.94 93 PRO A N 1
ATOM 687 C CA . PRO A 1 93 ? 14.704 9.022 -51.680 1.00 89.94 93 PRO A CA 1
ATOM 688 C C . PRO A 1 93 ? 15.744 8.517 -52.695 1.00 89.94 93 PRO A C 1
ATOM 690 O O . PRO A 1 93 ? 16.943 8.750 -52.504 1.00 89.94 93 PRO A O 1
ATOM 693 N N . PRO A 1 94 ? 15.312 7.835 -53.773 1.00 89.62 94 PRO A N 1
ATOM 694 C CA . PRO A 1 94 ? 16.213 7.395 -54.831 1.00 89.62 94 PRO A CA 1
ATOM 695 C C . PRO A 1 94 ? 17.031 8.574 -55.362 1.00 89.62 94 PRO A C 1
ATOM 697 O O . PRO A 1 94 ? 16.480 9.650 -55.604 1.00 89.62 94 PRO A O 1
ATOM 700 N N . ALA A 1 95 ? 18.337 8.373 -55.541 1.00 83.25 95 ALA A N 1
ATOM 701 C CA . ALA A 1 95 ? 19.186 9.372 -56.174 1.00 83.25 95 ALA A CA 1
ATOM 702 C C . ALA A 1 95 ? 18.656 9.650 -57.588 1.00 83.25 95 ALA A C 1
ATOM 704 O O . ALA A 1 95 ? 18.468 8.718 -58.373 1.00 83.25 95 ALA A O 1
ATOM 705 N N . ALA A 1 96 ? 18.389 10.920 -57.889 1.00 76.25 96 ALA A N 1
ATOM 706 C CA . ALA A 1 96 ? 18.090 11.335 -59.250 1.00 76.25 96 ALA A CA 1
ATOM 707 C C . ALA A 1 96 ? 19.344 11.101 -60.107 1.00 76.25 96 ALA A C 1
ATOM 709 O O . ALA A 1 96 ? 20.425 11.582 -59.757 1.00 76.25 96 ALA A O 1
ATOM 710 N N . VAL A 1 97 ? 19.182 10.311 -61.168 1.00 61.91 97 VAL A N 1
ATOM 711 C CA . VAL A 1 97 ? 20.174 10.092 -62.230 1.00 61.91 97 VAL A CA 1
ATOM 712 C C . VAL A 1 97 ? 20.072 11.168 -63.298 1.00 61.91 97 VAL A C 1
ATOM 714 O O . VAL A 1 97 ? 18.939 11.642 -63.543 1.00 61.91 97 VAL A O 1
#

Radius of gyration: 32.22 Å; chains: 1; bounding box: 35×66×120 Å

Sequence (97 aa):
MKKVTKASLVLASTLAVAATVAHAQSTSQKNIQGDPKRSGYVLDQRGTVVRDPFGLCWRSGYFTPAMALAECDPDLVPRKAPPPPPPPPPPPPPAAV

Secondary structure (DSSP, 8-state):
--------------------------------B--TTT-SB-B-TTSBBPB-TTS-B-B-TT--GGG--TTT-TTTSPPPPPPPPPPPPPPPPPPP-